Protein AF-A0A2H9N7F4-F1 (afdb_monomer)

Mean predicted aligned error: 6.52 Å

pLDDT: mean 84.41, std 13.43, range [46.44, 96.44]

Sequence (40 aa):
MNKFLEGNRVYLRPVEKDDLKAISEWCNDEEIRSIIGEVY

Foldseek 3Di:
DDDWADDPPDIDDDDDPVCVVVVVCLVPDPVNCVVVDPDD

Structure (mmCIF, N/CA/C/O backbone):
data_AF-A0A2H9N7F4-F1
#
_entry.id   AF-A0A2H9N7F4-F1
#
loop_
_atom_site.group_PDB
_atom_site.id
_atom_site.type_symbol
_atom_site.label_atom_id
_atom_site.label_alt_id
_atom_site.label_comp_id
_atom_site.label_asym_id
_atom_site.label_entity_id
_atom_site.label_seq_id
_atom_site.pdbx_PDB_ins_code
_atom_site.Cartn_x
_atom_site.Cartn_y
_atom_site.Cartn_z
_atom_site.occupancy
_atom_site.B_iso_or_equiv
_atom_site.auth_seq_id
_atom_site.auth_comp_id
_atom_site.auth_asym_id
_atom_site.auth_atom_id
_atom_site.pdbx_PDB_model_num
ATOM 1 N N . MET A 1 1 ? -15.590 10.010 14.228 1.00 46.44 1 MET A N 1
ATOM 2 C CA . MET A 1 1 ? -14.923 8.837 13.623 1.00 46.44 1 MET A CA 1
ATOM 3 C C . MET A 1 1 ? -14.989 8.993 12.116 1.00 46.44 1 MET A C 1
ATOM 5 O O . MET A 1 1 ? -16.085 9.149 11.591 1.00 46.44 1 MET A O 1
ATOM 9 N N . ASN A 1 2 ? -13.831 9.105 11.460 1.00 58.69 2 ASN A N 1
ATOM 10 C CA . ASN A 1 2 ? -13.736 9.394 10.028 1.00 58.69 2 ASN A CA 1
ATOM 11 C C . ASN A 1 2 ? -14.135 8.166 9.201 1.00 58.69 2 ASN A C 1
ATOM 13 O O . ASN A 1 2 ? -13.865 7.036 9.590 1.00 58.69 2 ASN A O 1
ATOM 17 N N . LYS A 1 3 ? -14.839 8.423 8.099 1.00 58.03 3 LYS A N 1
ATOM 18 C CA . LYS A 1 3 ? -15.596 7.454 7.298 1.00 58.03 3 LYS A CA 1
ATOM 19 C C . LYS A 1 3 ? -14.722 6.276 6.840 1.00 58.03 3 LYS A C 1
ATOM 21 O O . LYS A 1 3 ? -13.717 6.481 6.169 1.00 58.03 3 LYS A O 1
ATOM 26 N N . PHE A 1 4 ? -15.133 5.067 7.209 1.00 69.81 4 PHE A N 1
ATOM 27 C CA . PHE A 1 4 ? -14.534 3.796 6.807 1.00 69.81 4 PHE A CA 1
ATOM 28 C C . PHE A 1 4 ? -15.111 3.385 5.447 1.00 69.81 4 PHE A C 1
ATOM 30 O O . PHE A 1 4 ? -16.327 3.454 5.260 1.00 69.81 4 PHE A O 1
ATOM 37 N N . LEU A 1 5 ? -14.261 3.009 4.490 1.00 79.25 5 LEU A N 1
ATOM 38 C CA . LEU A 1 5 ? -14.713 2.397 3.239 1.00 79.25 5 LEU A CA 1
ATOM 39 C C . LEU A 1 5 ? -14.532 0.889 3.391 1.00 79.25 5 LEU A C 1
ATOM 41 O O . LEU A 1 5 ? -13.399 0.426 3.426 1.00 79.25 5 LEU A O 1
ATOM 45 N N . GLU A 1 6 ? -15.623 0.135 3.500 1.00 90.31 6 GLU A N 1
ATOM 46 C CA . GLU A 1 6 ? -15.596 -1.322 3.669 1.00 90.31 6 GLU A CA 1
ATOM 47 C C . GLU A 1 6 ? -16.429 -2.043 2.617 1.00 90.31 6 GLU A C 1
ATOM 49 O O . GLU A 1 6 ? -17.497 -1.591 2.209 1.00 90.31 6 GLU A O 1
ATOM 54 N N . GLY A 1 7 ? -15.930 -3.196 2.193 1.00 87.88 7 GLY A N 1
ATOM 55 C CA . GLY A 1 7 ? -16.670 -4.216 1.474 1.00 87.88 7 GLY A CA 1
ATOM 56 C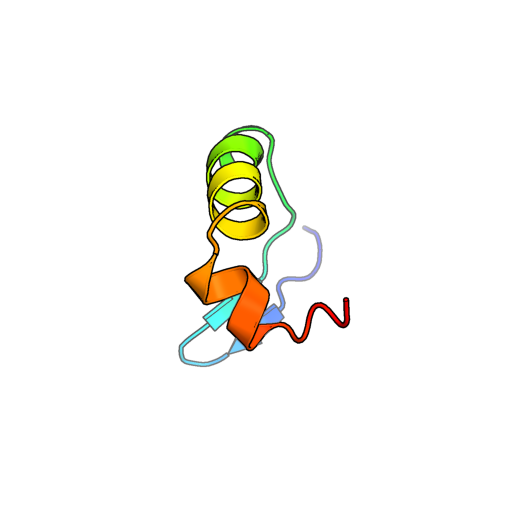 C . GLY A 1 7 ? -16.418 -5.581 2.111 1.00 87.88 7 GLY A C 1
ATOM 57 O O . GLY A 1 7 ? -15.627 -5.722 3.038 1.00 87.88 7 GLY A O 1
ATOM 58 N N . ASN A 1 8 ? -17.040 -6.626 1.568 1.00 90.50 8 ASN A N 1
ATOM 59 C CA . ASN A 1 8 ? -17.041 -7.966 2.179 1.00 90.50 8 ASN A CA 1
ATOM 60 C C . ASN A 1 8 ? -15.653 -8.614 2.362 1.00 90.50 8 ASN A C 1
ATOM 62 O O . ASN A 1 8 ? -15.542 -9.629 3.043 1.00 90.50 8 ASN A O 1
ATOM 66 N N . ARG A 1 9 ? -14.610 -8.099 1.701 1.00 92.38 9 ARG A N 1
ATOM 67 C CA . ARG A 1 9 ? -13.252 -8.674 1.710 1.00 92.38 9 ARG A CA 1
ATOM 68 C C . ARG A 1 9 ? -12.143 -7.659 1.948 1.00 92.38 9 ARG A C 1
ATOM 70 O O . ARG A 1 9 ? -11.005 -8.056 2.159 1.00 92.38 9 ARG A O 1
ATOM 77 N N . VAL A 1 10 ? -12.450 -6.372 1.836 1.00 92.50 10 VAL A N 1
ATOM 78 C CA . VAL A 1 10 ? -11.452 -5.306 1.834 1.00 92.50 10 VAL A CA 1
ATOM 79 C C . VAL A 1 10 ? -12.046 -4.115 2.548 1.00 92.50 10 VAL A C 1
ATOM 81 O O . VAL A 1 10 ? -13.216 -3.794 2.353 1.00 92.50 10 VAL A O 1
ATOM 84 N N . TYR A 1 11 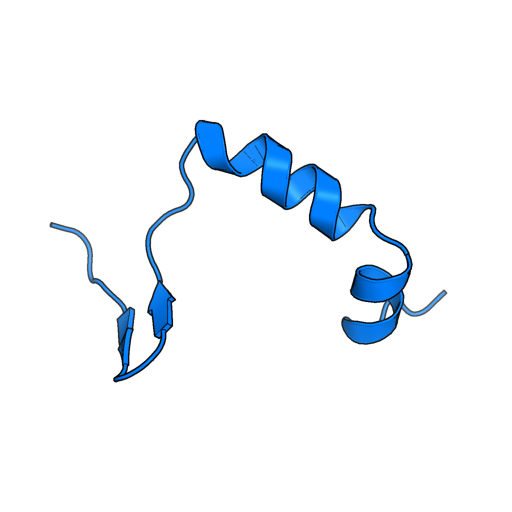? -11.224 -3.443 3.334 1.00 91.00 11 TYR A N 1
ATOM 85 C CA . TYR A 1 11 ? -11.549 -2.144 3.875 1.00 91.00 11 TYR A CA 1
ATOM 86 C C . TYR A 1 11 ? -10.374 -1.194 3.693 1.00 91.00 11 TYR A C 1
ATOM 88 O O . TYR A 1 11 ? -9.230 -1.621 3.539 1.00 91.00 11 TYR A O 1
ATOM 96 N N . LEU A 1 12 ? -10.664 0.100 3.734 1.00 91.00 12 LEU A N 1
ATOM 97 C CA . LEU A 1 12 ? -9.675 1.161 3.700 1.00 91.00 12 LEU A CA 1
ATOM 98 C C . LEU A 1 12 ? -9.738 1.941 5.005 1.00 91.00 12 LEU A C 1
ATOM 100 O O . LEU A 1 12 ? -10.810 2.332 5.478 1.00 91.00 12 LEU A O 1
ATOM 104 N N . ARG A 1 13 ? -8.558 2.197 5.558 1.00 90.88 13 ARG A N 1
ATOM 105 C CA . ARG A 1 13 ? -8.353 3.086 6.698 1.00 90.88 13 ARG A CA 1
ATOM 106 C C . ARG A 1 13 ? -7.329 4.164 6.336 1.00 90.88 13 ARG A C 1
ATOM 108 O O . ARG A 1 13 ? -6.547 3.953 5.408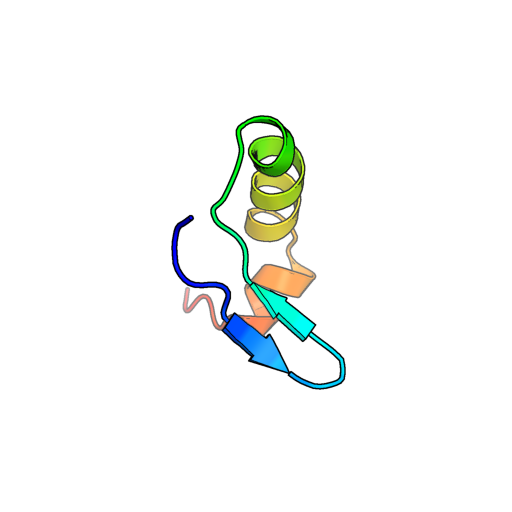 1.00 90.88 13 ARG A O 1
ATOM 115 N N . PRO A 1 14 ? -7.311 5.303 7.049 1.00 91.31 14 PRO A N 1
ATOM 116 C CA . PRO A 1 14 ? -6.222 6.262 6.932 1.00 91.31 14 PRO A CA 1
ATOM 117 C C . PRO A 1 14 ? -4.858 5.599 7.157 1.00 91.31 14 PRO A C 1
ATOM 119 O O . PRO A 1 14 ? -4.738 4.669 7.959 1.00 91.31 14 PRO A O 1
ATOM 122 N N . VAL A 1 15 ? -3.849 6.099 6.444 1.00 92.75 15 VAL A N 1
ATOM 123 C CA . VAL A 1 15 ? -2.452 5.681 6.604 1.00 92.75 15 VAL A CA 1
ATOM 124 C C . VAL A 1 15 ? -1.934 6.169 7.952 1.00 92.75 15 VAL A C 1
ATOM 126 O O . VAL A 1 15 ? -2.128 7.330 8.320 1.00 92.75 15 VAL A O 1
ATOM 129 N N . GLU A 1 16 ? -1.252 5.287 8.667 1.00 95.38 16 GLU A N 1
ATOM 130 C CA . GLU A 1 16 ? -0.591 5.563 9.934 1.00 95.38 16 GLU A CA 1
ATOM 131 C C . GLU A 1 16 ? 0.931 5.468 9.778 1.00 95.38 16 GLU A C 1
ATOM 133 O O . GLU A 1 16 ? 1.460 4.975 8.781 1.00 95.38 16 GLU A O 1
ATOM 138 N N . LYS A 1 17 ? 1.667 5.976 10.770 1.00 96.38 17 LYS A N 1
ATOM 139 C CA . LYS A 1 17 ? 3.132 6.070 10.704 1.00 96.38 17 LYS A CA 1
ATOM 140 C C . LYS A 1 17 ? 3.806 4.705 10.526 1.00 96.38 17 LYS A C 1
ATOM 142 O O . LYS A 1 17 ? 4.808 4.611 9.821 1.00 96.38 17 LYS A O 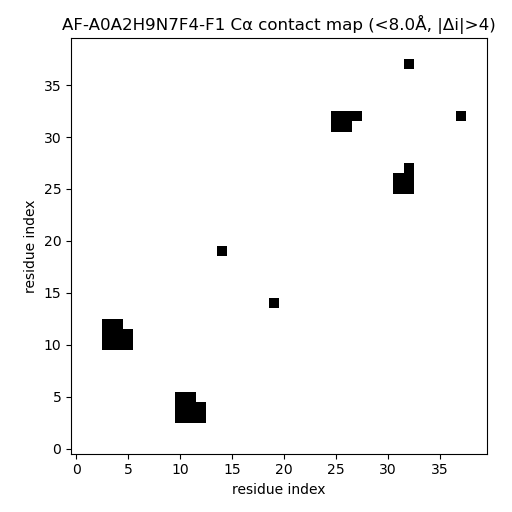1
ATOM 147 N N . ASP A 1 18 ? 3.248 3.669 11.138 1.00 96.44 18 ASP A N 1
ATOM 148 C CA . ASP A 1 18 ? 3.819 2.323 11.098 1.00 96.44 18 ASP A CA 1
ATOM 149 C C . ASP A 1 18 ? 3.640 1.653 9.723 1.00 96.44 18 ASP A C 1
ATOM 151 O O . ASP A 1 18 ? 4.398 0.750 9.372 1.00 96.44 18 ASP A O 1
ATOM 155 N N . ASP A 1 19 ? 2.722 2.156 8.891 1.00 95.88 19 ASP A N 1
ATOM 156 C CA . ASP A 1 19 ? 2.501 1.653 7.530 1.00 95.88 19 ASP A CA 1
ATOM 157 C C . ASP A 1 19 ? 3.573 2.124 6.543 1.00 95.88 19 ASP A C 1
ATOM 159 O O . ASP A 1 19 ? 3.753 1.523 5.483 1.00 95.88 19 ASP A O 1
ATOM 163 N N . LEU A 1 20 ? 4.301 3.199 6.875 1.00 95.62 20 LEU A N 1
ATOM 164 C CA . LEU A 1 20 ? 5.252 3.838 5.963 1.00 95.62 20 LEU A CA 1
ATOM 165 C C . LEU A 1 20 ? 6.341 2.874 5.486 1.00 95.62 20 LEU A C 1
ATOM 167 O O . LEU A 1 20 ? 6.794 2.981 4.348 1.00 95.62 20 LEU A O 1
ATOM 171 N N . LYS A 1 21 ? 6.741 1.916 6.331 1.00 96.19 21 LYS A N 1
ATOM 172 C CA . LYS A 1 21 ? 7.723 0.897 5.955 1.00 96.19 21 LYS A CA 1
ATOM 173 C C . LYS A 1 21 ? 7.181 -0.019 4.854 1.00 96.19 21 LYS A C 1
ATOM 175 O O . LYS A 1 21 ? 7.840 -0.168 3.832 1.00 96.19 21 LYS A O 1
ATOM 180 N N . ALA A 1 22 ? 5.980 -0.568 5.037 1.00 93.50 22 ALA A N 1
ATOM 181 C CA . ALA A 1 22 ? 5.356 -1.452 4.053 1.00 93.50 22 ALA A CA 1
ATOM 182 C C . ALA A 1 22 ? 5.077 -0.716 2.733 1.00 93.50 22 ALA A C 1
ATOM 184 O O . ALA A 1 22 ? 5.363 -1.240 1.662 1.00 93.50 22 ALA A O 1
ATOM 185 N N . ILE A 1 23 ? 4.606 0.534 2.805 1.00 92.94 23 ILE A N 1
ATOM 186 C CA . ILE A 1 23 ? 4.403 1.377 1.617 1.00 92.94 23 ILE A CA 1
ATOM 18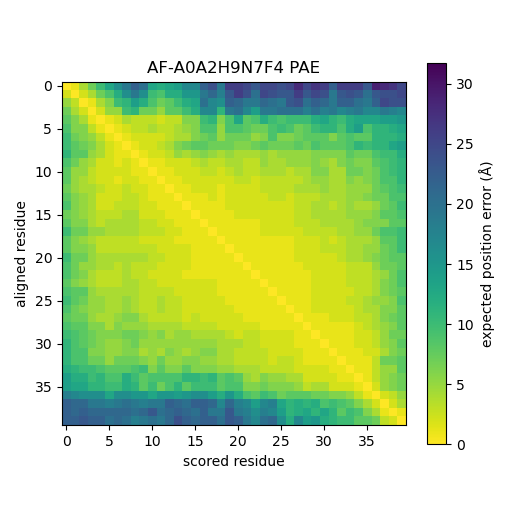7 C C . ILE A 1 23 ? 5.729 1.594 0.877 1.00 92.94 23 ILE A C 1
ATOM 189 O O . ILE A 1 23 ? 5.779 1.442 -0.340 1.00 92.94 23 ILE A O 1
ATOM 193 N N . SER A 1 24 ? 6.810 1.915 1.596 1.00 93.56 24 SER A N 1
ATOM 194 C CA . SER A 1 24 ? 8.136 2.080 0.993 1.00 93.56 24 SER A CA 1
ATOM 195 C C . SER A 1 24 ? 8.627 0.798 0.327 1.00 93.56 24 SER A C 1
ATOM 197 O O . SER A 1 24 ? 9.209 0.870 -0.749 1.00 93.56 24 SER A O 1
ATOM 199 N N . GLU A 1 25 ? 8.422 -0.362 0.948 1.00 93.88 25 GLU A N 1
ATOM 200 C CA . GLU A 1 25 ? 8.786 -1.654 0.360 1.00 93.88 25 GLU A CA 1
ATOM 201 C C . GLU A 1 25 ? 8.001 -1.893 -0.935 1.00 93.88 25 GLU A C 1
ATOM 203 O O . GLU A 1 25 ? 8.612 -2.110 -1.976 1.00 93.88 25 GLU A O 1
ATOM 208 N N . TRP A 1 26 ? 6.675 -1.732 -0.917 1.00 90.69 26 TRP A N 1
ATOM 209 C CA . TRP A 1 26 ? 5.837 -1.955 -2.099 1.00 90.69 26 TRP A CA 1
ATOM 210 C C . TRP A 1 26 ? 6.117 -0.987 -3.245 1.00 90.69 26 TRP A C 1
ATOM 212 O O . TRP A 1 26 ? 6.145 -1.397 -4.400 1.00 90.69 26 TRP A O 1
ATOM 222 N N . CYS A 1 27 ? 6.348 0.293 -2.949 1.00 88.06 27 CYS A N 1
ATOM 223 C CA . CYS A 1 27 ? 6.673 1.281 -3.976 1.00 88.06 27 CYS A CA 1
ATOM 224 C C . CYS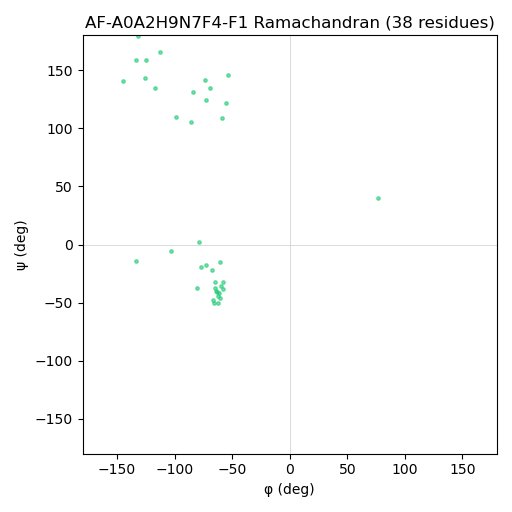 A 1 27 ? 8.037 1.036 -4.635 1.00 88.06 27 CYS A C 1
ATOM 226 O O . CYS A 1 27 ? 8.262 1.538 -5.732 1.00 88.06 27 CYS A O 1
ATOM 228 N N . ASN A 1 28 ? 8.950 0.315 -3.978 1.00 89.56 28 ASN A N 1
ATOM 229 C CA . ASN A 1 28 ? 10.274 0.001 -4.520 1.00 89.56 28 ASN A CA 1
ATOM 230 C C . ASN A 1 28 ? 10.392 -1.439 -5.036 1.00 89.56 28 ASN A C 1
ATOM 232 O O . ASN A 1 28 ? 11.422 -1.786 -5.611 1.00 89.56 28 ASN A O 1
ATOM 236 N N . ASP A 1 29 ? 9.362 -2.258 -4.850 1.00 92.06 29 ASP A N 1
ATOM 237 C CA . ASP A 1 29 ? 9.299 -3.618 -5.364 1.00 92.06 29 ASP A CA 1
ATOM 238 C C . ASP A 1 29 ? 9.089 -3.606 -6.888 1.00 92.06 29 ASP A C 1
ATOM 240 O O . ASP A 1 29 ? 8.158 -2.984 -7.402 1.00 92.06 29 ASP A O 1
ATOM 244 N N . GLU A 1 30 ? 9.984 -4.266 -7.626 1.00 89.69 30 GLU A N 1
ATOM 245 C CA . GLU A 1 30 ? 9.991 -4.271 -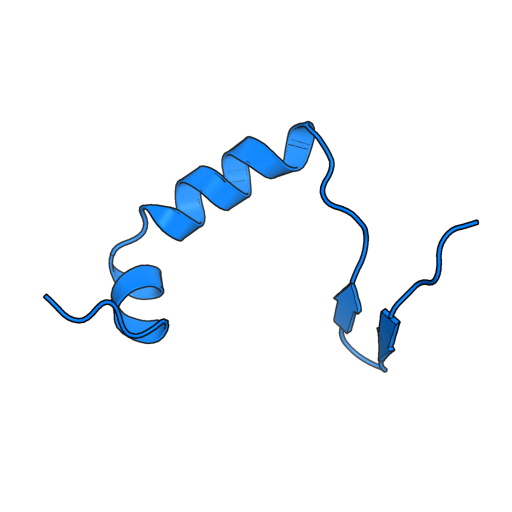9.094 1.00 89.69 30 GLU A CA 1
ATOM 246 C C . GLU A 1 30 ? 8.742 -4.942 -9.684 1.00 89.69 30 GLU A C 1
ATOM 248 O O . GLU A 1 30 ? 8.187 -4.459 -10.674 1.00 89.69 30 GLU A O 1
ATOM 253 N N . GLU A 1 31 ? 8.258 -6.017 -9.055 1.00 90.25 31 GLU A N 1
ATOM 254 C CA . GLU A 1 31 ? 7.068 -6.731 -9.510 1.00 90.25 31 GLU A CA 1
ATOM 255 C C . GLU A 1 31 ? 5.837 -5.839 -9.343 1.00 90.25 31 GLU A C 1
ATOM 257 O O . GLU A 1 31 ? 5.080 -5.638 -10.296 1.00 90.25 31 GLU A O 1
ATOM 262 N N . ILE A 1 32 ? 5.677 -5.214 -8.175 1.00 87.25 32 ILE A N 1
ATOM 263 C CA . ILE A 1 32 ? 4.566 -4.289 -7.920 1.00 87.25 32 ILE A CA 1
ATOM 264 C C . ILE A 1 32 ? 4.628 -3.086 -8.869 1.00 87.25 32 ILE A C 1
ATOM 266 O O . ILE A 1 32 ? 3.605 -2.729 -9.463 1.00 87.25 32 ILE A O 1
ATOM 270 N N . ARG A 1 33 ? 5.812 -2.492 -9.072 1.00 85.12 33 ARG A N 1
ATOM 271 C CA . ARG A 1 33 ? 6.021 -1.374 -10.011 1.00 85.12 33 ARG A CA 1
ATOM 272 C C . ARG A 1 33 ? 5.627 -1.731 -11.444 1.00 85.12 33 ARG A C 1
ATOM 274 O O . ARG A 1 33 ? 5.009 -0.913 -12.128 1.00 85.12 33 ARG A O 1
ATOM 281 N N . SER A 1 34 ? 5.911 -2.963 -11.872 1.00 84.06 34 SER A N 1
ATOM 282 C CA . SER A 1 34 ? 5.524 -3.456 -13.199 1.00 84.06 34 SER A CA 1
ATOM 283 C C . SER A 1 34 ? 4.001 -3.556 -13.378 1.00 84.06 34 SER A C 1
ATOM 285 O O . SER A 1 34 ? 3.488 -3.319 -14.471 1.00 84.06 34 SER A O 1
ATOM 287 N N . ILE A 1 35 ? 3.261 -3.847 -12.301 1.00 85.62 35 ILE A N 1
ATOM 288 C CA . ILE A 1 35 ? 1.802 -4.024 -12.322 1.00 85.62 35 ILE A CA 1
ATOM 289 C C . ILE A 1 35 ? 1.073 -2.677 -12.296 1.00 85.62 35 ILE A C 1
ATOM 291 O O . ILE A 1 35 ? 0.050 -2.516 -12.963 1.00 85.62 35 ILE A O 1
ATOM 295 N N . ILE A 1 36 ? 1.584 -1.697 -11.542 1.00 79.81 36 ILE A N 1
ATOM 296 C CA . ILE A 1 36 ? 0.956 -0.368 -11.416 1.00 79.81 36 ILE A CA 1
ATOM 297 C C . ILE A 1 36 ? 1.232 0.555 -12.612 1.00 79.81 36 ILE A C 1
ATOM 299 O O . ILE A 1 36 ? 0.745 1.686 -12.634 1.00 79.81 36 ILE A O 1
ATOM 303 N N . GLY A 1 37 ? 1.954 0.063 -13.623 1.00 66.75 37 GLY A N 1
ATOM 304 C CA . GLY A 1 37 ? 2.117 0.737 -14.905 1.00 66.75 37 GLY A CA 1
ATOM 305 C C . GLY A 1 37 ? 3.098 1.900 -14.862 1.00 66.75 37 GLY A C 1
ATOM 306 O O . GLY A 1 37 ? 2.832 2.927 -15.486 1.00 66.75 37 GLY A O 1
ATOM 307 N N . GLU A 1 38 ? 4.221 1.767 -14.150 1.00 59.72 38 GLU A N 1
ATOM 308 C CA . GLU A 1 38 ? 5.321 2.708 -14.351 1.00 59.72 38 GLU A CA 1
ATOM 309 C C . GLU A 1 38 ? 5.780 2.668 -1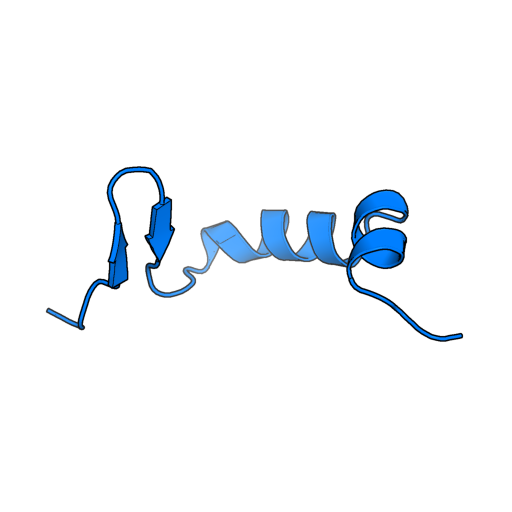5.815 1.00 59.72 38 GLU A C 1
ATOM 311 O O . GLU A 1 38 ? 6.356 1.694 -16.300 1.00 59.72 38 GLU A O 1
ATOM 316 N N . VAL A 1 39 ? 5.466 3.747 -16.529 1.00 57.47 39 VAL A N 1
ATOM 317 C CA . VAL A 1 39 ? 5.904 3.988 -17.900 1.00 57.47 39 VAL A CA 1
ATOM 318 C C . VAL A 1 39 ? 7.283 4.638 -17.812 1.00 57.47 39 VAL A C 1
ATOM 320 O O . VAL A 1 39 ? 7.383 5.799 -17.412 1.00 57.47 39 VAL A O 1
ATOM 323 N N . TYR A 1 40 ? 8.332 3.876 -18.125 1.00 57.91 40 TYR A N 1
ATOM 324 C CA . TYR A 1 40 ? 9.665 4.423 -18.395 1.00 57.91 40 TYR A CA 1
ATOM 325 C C . TYR A 1 40 ? 9.696 5.160 -19.737 1.00 57.91 40 TYR A C 1
ATOM 327 O O . TYR A 1 40 ? 9.038 4.680 -20.691 1.00 57.91 40 TYR A O 1
#

Solvent-accessible surface area (backbone atoms only — not comparable to full-atom values): 2756 Å² total; per-residue (Å²): 133,81,86,71,52,73,57,101,87,51,70,50,75,85,87,53,82,82,48,51,60,59,52,53,51,51,73,67,32,66,71,53,38,64,71,76,59,74,80,128

Radius of gyration: 13.48 Å; Cα cont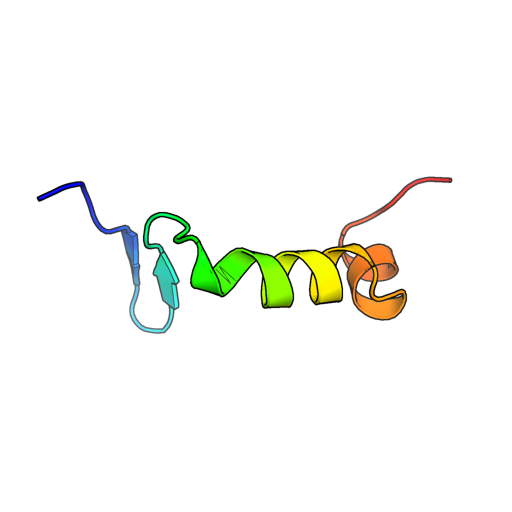acts (8 Å, |Δi|>4): 15; chains: 1; bounding box: 27×18×32 Å

Secondary structure (DSSP, 8-state):
-PPPEE-SS-EE----GGGHHHHHHHHH-HHHHHHTT---